Protein AF-A0AAD7I7F3-F1 (afdb_monomer_lite)

Structure (mmCIF, N/CA/C/O backbone):
data_AF-A0AAD7I7F3-F1
#
_entry.id   AF-A0AAD7I7F3-F1
#
loop_
_atom_site.group_PDB
_atom_site.id
_atom_site.type_symbol
_atom_site.label_atom_id
_atom_site.label_alt_id
_atom_site.label_comp_id
_atom_site.label_asym_id
_atom_site.label_entity_id
_atom_site.label_seq_id
_atom_site.pdbx_PDB_ins_code
_atom_site.Cartn_x
_atom_site.Cartn_y
_atom_site.Cartn_z
_atom_site.occupancy
_atom_site.B_iso_or_equiv
_atom_site.auth_seq_id
_atom_site.auth_comp_id
_atom_site.auth_asym_id
_atom_site.auth_atom_id
_atom_site.pdbx_PDB_model_num
ATOM 1 N N . MET A 1 1 ? 29.284 14.744 -95.328 1.00 43.00 1 MET A N 1
ATOM 2 C CA . MET A 1 1 ? 28.866 13.335 -95.462 1.00 43.00 1 MET A CA 1
ATOM 3 C C . MET A 1 1 ? 27.822 13.055 -94.399 1.00 43.00 1 MET A C 1
ATOM 5 O O . MET A 1 1 ? 28.099 13.172 -93.217 1.00 43.00 1 MET A O 1
ATOM 9 N N . THR A 1 2 ? 26.599 12.839 -94.861 1.00 44.38 2 THR A N 1
ATOM 10 C CA . THR A 1 2 ? 25.385 12.487 -94.118 1.00 44.38 2 THR A CA 1
ATOM 11 C C . THR A 1 2 ? 25.498 11.111 -93.464 1.00 44.38 2 THR A C 1
ATOM 13 O O . THR A 1 2 ? 25.930 10.184 -94.140 1.00 44.38 2 THR A O 1
ATOM 16 N N . SER A 1 3 ? 25.006 10.941 -92.234 1.00 46.50 3 SER A N 1
ATOM 17 C CA . SER A 1 3 ? 24.163 9.780 -91.911 1.00 46.50 3 SER A CA 1
ATOM 18 C C . SER A 1 3 ? 23.416 9.970 -90.592 1.00 46.50 3 SER A C 1
ATOM 20 O O . SER A 1 3 ? 23.991 10.264 -89.549 1.00 46.50 3 SER A O 1
ATOM 22 N N . THR A 1 4 ? 22.112 9.782 -90.709 1.00 45.38 4 THR A N 1
ATOM 23 C CA . THR A 1 4 ? 21.033 9.899 -89.733 1.00 45.38 4 THR A CA 1
ATOM 24 C C . THR A 1 4 ? 20.953 8.657 -88.823 1.00 45.38 4 THR A C 1
ATOM 26 O O . THR A 1 4 ? 21.431 7.585 -89.189 1.00 45.38 4 THR A O 1
ATOM 29 N N . ALA A 1 5 ? 20.342 8.827 -87.643 1.00 46.47 5 ALA A N 1
ATOM 30 C CA . ALA A 1 5 ? 20.056 7.832 -86.591 1.00 46.47 5 ALA A CA 1
ATOM 31 C C . ALA A 1 5 ? 19.161 6.643 -87.057 1.00 46.47 5 ALA A C 1
ATOM 33 O O . ALA A 1 5 ? 18.641 6.712 -88.172 1.00 46.47 5 ALA A O 1
ATOM 34 N N . PRO A 1 6 ? 18.915 5.576 -86.242 1.00 52.81 6 PRO A N 1
ATOM 35 C CA . PRO A 1 6 ? 17.905 5.675 -85.167 1.00 52.81 6 PRO A CA 1
ATOM 36 C C . PRO A 1 6 ? 18.083 4.790 -83.898 1.00 52.81 6 PRO A C 1
ATOM 38 O O . PRO A 1 6 ? 18.540 3.653 -83.921 1.00 52.81 6 PRO A O 1
ATOM 41 N N . THR A 1 7 ? 17.617 5.358 -82.783 1.00 51.03 7 THR A N 1
ATOM 42 C CA . THR A 1 7 ? 16.760 4.827 -81.698 1.00 51.03 7 THR A CA 1
ATOM 43 C C . THR A 1 7 ? 16.620 3.310 -81.466 1.00 51.03 7 THR A C 1
ATOM 45 O O . THR A 1 7 ? 16.029 2.594 -82.272 1.00 51.03 7 THR A O 1
ATOM 48 N N . ARG A 1 8 ? 16.919 2.865 -80.230 1.00 45.97 8 ARG A N 1
ATOM 49 C CA . ARG A 1 8 ? 16.198 1.756 -79.570 1.00 45.97 8 ARG A CA 1
ATOM 50 C C . ARG A 1 8 ? 16.203 1.918 -78.034 1.00 45.97 8 ARG A C 1
ATOM 52 O O . ARG A 1 8 ? 17.280 2.044 -77.458 1.00 45.97 8 ARG A O 1
ATOM 59 N N . PRO A 1 9 ? 15.041 1.909 -77.350 1.00 46.50 9 PRO A N 1
ATOM 60 C CA . PRO A 1 9 ? 14.973 2.032 -75.895 1.00 46.50 9 PRO A CA 1
ATOM 61 C C . PRO A 1 9 ? 15.215 0.678 -75.209 1.00 46.50 9 PRO A C 1
ATOM 63 O O . PRO A 1 9 ? 14.537 -0.314 -75.492 1.00 46.50 9 PRO A O 1
ATOM 66 N N . ALA A 1 10 ? 16.170 0.629 -74.279 1.00 48.88 10 ALA A N 1
ATOM 67 C CA . ALA A 1 10 ? 16.420 -0.543 -73.446 1.00 48.88 10 ALA A CA 1
ATOM 68 C C . ALA A 1 10 ? 15.445 -0.574 -72.256 1.00 48.88 10 ALA A C 1
ATOM 70 O O . ALA A 1 10 ? 15.621 0.092 -71.243 1.00 48.88 10 ALA A O 1
ATOM 71 N N . ARG A 1 11 ? 14.377 -1.349 -72.457 1.00 47.22 11 ARG A N 1
ATOM 72 C CA . ARG A 1 11 ? 13.567 -2.115 -71.497 1.00 47.22 11 ARG A CA 1
ATOM 73 C C . ARG A 1 11 ? 13.857 -1.864 -70.004 1.00 47.22 11 ARG A C 1
ATOM 75 O O . ARG A 1 11 ? 14.756 -2.454 -69.410 1.00 47.22 11 ARG A O 1
ATOM 82 N N . ASN A 1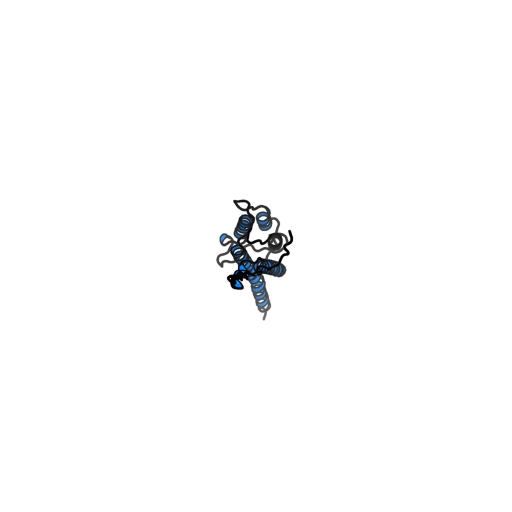 12 ? 12.978 -1.075 -69.396 1.00 43.31 12 ASN A N 1
ATOM 83 C CA . ASN A 1 12 ? 12.836 -0.913 -67.955 1.00 43.31 12 ASN A CA 1
ATOM 84 C C . ASN A 1 12 ? 12.382 -2.256 -67.342 1.00 43.31 12 ASN A C 1
ATOM 86 O O . ASN A 1 12 ? 11.223 -2.650 -67.483 1.00 43.31 12 ASN A O 1
ATOM 90 N N . ARG A 1 13 ? 13.298 -3.014 -66.729 1.00 44.31 13 ARG A N 1
ATOM 91 C CA . ARG A 1 13 ? 12.963 -4.240 -65.991 1.00 44.31 13 ARG A CA 1
ATOM 92 C C . ARG A 1 13 ? 12.738 -3.842 -64.536 1.00 44.31 13 ARG A C 1
ATOM 94 O O . ARG A 1 13 ? 13.685 -3.781 -63.762 1.00 44.31 13 ARG A O 1
ATOM 101 N N . GLN A 1 14 ? 11.484 -3.559 -64.181 1.00 43.88 14 GLN A N 1
ATOM 102 C CA . GLN A 1 14 ? 11.062 -3.518 -62.783 1.00 43.88 14 GLN A CA 1
ATOM 103 C C . GLN A 1 14 ? 11.357 -4.886 -62.160 1.00 43.88 14 GLN A C 1
ATOM 105 O O . GLN A 1 14 ? 10.648 -5.865 -62.393 1.00 43.88 14 GLN A O 1
ATOM 110 N N . VAL A 1 15 ? 12.440 -4.965 -61.392 1.00 42.72 15 VAL A N 1
ATOM 111 C CA . VAL A 1 15 ? 12.655 -6.056 -60.450 1.00 42.72 15 VAL A CA 1
ATOM 112 C C . VAL A 1 15 ? 11.755 -5.744 -59.265 1.00 42.72 15 VAL A C 1
ATOM 114 O O . VAL A 1 15 ? 12.096 -4.964 -58.384 1.00 42.72 15 VAL A O 1
ATOM 117 N N . SER A 1 16 ? 10.551 -6.309 -59.303 1.00 45.81 16 SER A N 1
ATOM 118 C CA . SER A 1 16 ? 9.638 -6.351 -58.170 1.00 45.81 16 SER A CA 1
ATOM 119 C C . SER A 1 16 ? 10.238 -7.284 -57.116 1.00 45.81 16 SER A C 1
ATOM 121 O O . SER A 1 16 ? 9.865 -8.453 -57.027 1.00 45.81 16 SER A O 1
ATOM 123 N N . SER A 1 17 ? 11.203 -6.795 -56.336 1.00 47.88 17 SER A N 1
ATOM 124 C CA . SER A 1 17 ? 11.611 -7.459 -55.104 1.00 47.88 17 SER A CA 1
ATOM 125 C C . SER A 1 17 ? 10.469 -7.299 -54.107 1.00 47.88 17 SER A C 1
ATOM 127 O O . SER A 1 17 ? 10.345 -6.276 -53.435 1.00 47.88 17 SER A O 1
ATOM 129 N N . ARG A 1 18 ? 9.596 -8.309 -54.061 1.00 41.44 18 ARG A N 1
ATOM 130 C CA . ARG A 1 18 ? 8.737 -8.573 -52.909 1.00 41.44 18 ARG A CA 1
ATOM 131 C C . ARG A 1 18 ? 9.665 -8.774 -51.713 1.00 41.44 18 ARG A C 1
ATOM 133 O O . ARG A 1 18 ? 10.192 -9.864 -51.522 1.00 41.44 18 ARG A O 1
ATOM 140 N N . VAL A 1 19 ? 9.910 -7.704 -50.963 1.00 45.62 19 VAL A N 1
ATOM 141 C CA . VAL A 1 19 ? 10.363 -7.817 -49.581 1.00 45.62 19 VAL A CA 1
ATOM 142 C C . VAL A 1 19 ? 9.195 -8.475 -48.865 1.00 45.62 19 VAL A C 1
ATOM 144 O O . VAL A 1 19 ? 8.118 -7.892 -48.754 1.00 45.62 19 VAL A O 1
ATOM 147 N N . ALA A 1 20 ? 9.370 -9.749 -48.525 1.00 43.59 20 ALA A N 1
ATOM 148 C CA . ALA A 1 20 ? 8.504 -10.412 -47.579 1.00 43.59 20 ALA A CA 1
ATOM 149 C C . ALA A 1 20 ? 8.570 -9.580 -46.297 1.00 43.59 20 ALA A C 1
ATOM 151 O O . ALA A 1 20 ? 9.627 -9.475 -45.675 1.00 43.59 20 ALA A O 1
ATOM 152 N N . ASN A 1 21 ? 7.461 -8.927 -45.959 1.00 43.25 21 ASN A N 1
ATOM 153 C CA . ASN A 1 21 ? 7.210 -8.542 -44.585 1.00 43.25 21 ASN A CA 1
ATOM 154 C C . ASN A 1 21 ? 7.104 -9.857 -43.818 1.00 43.25 21 ASN A C 1
ATOM 156 O O . ASN A 1 21 ? 6.034 -10.462 -43.752 1.00 43.25 21 ASN A O 1
ATOM 160 N N . ASP A 1 22 ? 8.231 -10.320 -43.287 1.00 41.06 22 ASP A N 1
ATOM 161 C CA . ASP A 1 22 ? 8.227 -11.206 -42.137 1.00 41.06 22 ASP A CA 1
ATOM 162 C C . ASP A 1 22 ? 7.733 -10.367 -40.955 1.00 41.06 22 ASP A C 1
ATOM 164 O O . ASP A 1 22 ? 8.494 -9.943 -40.084 1.00 41.06 22 ASP A O 1
ATOM 168 N N . ASP A 1 23 ? 6.420 -10.131 -40.934 1.00 45.72 23 ASP A N 1
ATOM 169 C CA . ASP A 1 23 ? 5.657 -9.769 -39.746 1.00 45.72 23 ASP A CA 1
ATOM 170 C C . ASP A 1 23 ? 5.644 -10.988 -38.815 1.00 45.72 23 ASP A C 1
ATOM 172 O O . ASP A 1 23 ? 4.600 -11.524 -38.443 1.00 45.72 23 ASP A O 1
ATOM 176 N N . ASN A 1 24 ? 6.828 -11.441 -38.398 1.00 47.00 24 ASN A N 1
ATOM 177 C CA . ASN A 1 24 ? 6.985 -12.352 -37.279 1.00 47.00 24 ASN A CA 1
ATOM 178 C C . ASN A 1 24 ? 6.827 -11.547 -35.983 1.00 47.00 24 ASN A C 1
ATOM 180 O O . ASN A 1 24 ? 7.698 -11.518 -35.113 1.00 47.00 24 ASN A O 1
ATOM 184 N N . SER A 1 25 ? 5.695 -10.847 -35.868 1.00 48.56 25 SER A N 1
ATOM 185 C CA . SER A 1 25 ? 5.183 -10.428 -34.577 1.00 48.56 25 SER A CA 1
ATOM 186 C C . SER A 1 25 ? 4.712 -11.707 -33.901 1.00 48.56 25 SER A C 1
ATOM 188 O O . SER A 1 25 ? 3.606 -12.198 -34.112 1.00 48.56 25 SER A O 1
ATOM 190 N N . VAL A 1 26 ? 5.620 -12.319 -33.142 1.00 51.75 26 VAL A N 1
ATOM 191 C CA . VAL A 1 26 ? 5.273 -13.379 -32.205 1.00 51.75 26 VAL A CA 1
ATOM 192 C C . VAL A 1 26 ? 4.274 -12.739 -31.252 1.00 51.75 26 VAL A C 1
ATOM 194 O O . VAL A 1 26 ? 4.651 -11.980 -30.360 1.00 51.75 26 VAL A O 1
ATOM 197 N N . GLY A 1 27 ? 2.987 -12.934 -31.536 1.00 49.34 27 GLY A N 1
ATOM 198 C CA . GLY A 1 27 ? 1.892 -12.378 -30.767 1.00 49.34 27 GLY A CA 1
ATOM 199 C C . GLY A 1 27 ? 1.980 -12.939 -29.361 1.00 49.34 27 GLY A C 1
ATOM 200 O O . GLY A 1 27 ? 1.471 -14.022 -29.085 1.00 49.34 27 GLY A O 1
ATOM 201 N N . LEU A 1 28 ? 2.671 -12.219 -28.478 1.00 56.03 28 LEU A N 1
ATOM 202 C CA . LEU A 1 28 ? 2.642 -12.483 -27.051 1.00 56.03 28 LEU A CA 1
ATOM 203 C C . LEU A 1 28 ? 1.165 -12.520 -26.654 1.00 56.03 28 LEU A C 1
ATOM 205 O O . LEU A 1 28 ? 0.414 -11.600 -26.987 1.00 56.03 28 LEU A O 1
ATOM 209 N N . SER A 1 29 ? 0.755 -13.606 -25.996 1.00 70.62 29 SER A N 1
ATOM 210 C CA . SER A 1 29 ? -0.600 -13.786 -25.464 1.00 70.62 29 SER A CA 1
ATOM 211 C C . SER A 1 29 ? -1.079 -12.506 -24.771 1.00 70.62 29 SER A C 1
ATOM 213 O O . SER A 1 29 ? -0.282 -11.817 -24.134 1.0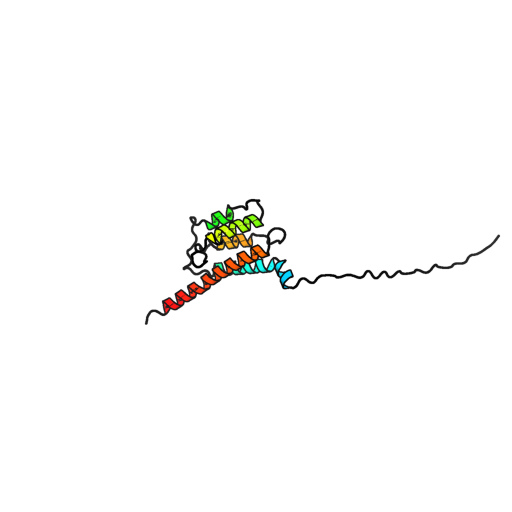0 70.62 29 SER A O 1
ATOM 215 N N . ALA A 1 30 ? -2.377 -12.202 -24.830 1.00 61.22 30 ALA A N 1
ATOM 216 C CA . ALA A 1 30 ? -2.961 -11.059 -24.122 1.00 61.22 30 ALA A CA 1
ATOM 217 C C . ALA A 1 30 ? -2.564 -11.022 -22.629 1.00 61.22 30 ALA A C 1
ATOM 219 O O . ALA A 1 30 ? -2.379 -9.950 -22.058 1.00 61.22 30 ALA A O 1
ATOM 220 N N . ALA A 1 31 ? -2.344 -12.190 -22.010 1.00 57.00 31 ALA A N 1
ATOM 221 C CA . ALA A 1 31 ? -1.817 -12.296 -20.651 1.00 57.00 31 ALA A CA 1
ATOM 222 C C . ALA A 1 31 ? -0.373 -11.768 -20.521 1.00 57.00 31 ALA A C 1
ATOM 224 O O . ALA A 1 31 ? -0.063 -11.053 -19.573 1.00 57.00 31 ALA A O 1
ATOM 225 N N . ALA A 1 32 ? 0.495 -12.063 -21.490 1.00 56.25 32 ALA A N 1
ATOM 226 C CA . ALA A 1 32 ? 1.874 -11.579 -21.526 1.00 56.25 32 ALA A CA 1
ATOM 227 C C . ALA A 1 32 ? 1.957 -10.080 -21.863 1.00 56.25 32 ALA A C 1
ATOM 229 O O . ALA A 1 32 ? 2.766 -9.367 -21.276 1.00 56.25 32 ALA A O 1
ATOM 230 N N . GLN A 1 33 ? 1.080 -9.575 -22.738 1.00 58.12 33 GLN A N 1
ATOM 231 C CA . GLN A 1 33 ? 0.980 -8.134 -23.009 1.00 58.12 33 GLN A CA 1
ATOM 232 C C . GLN A 1 33 ? 0.484 -7.353 -21.783 1.00 58.12 33 GLN A C 1
ATOM 234 O O . GLN A 1 33 ? 0.984 -6.266 -21.503 1.00 58.12 33 GLN A O 1
ATOM 239 N N . ASN A 1 34 ? -0.444 -7.926 -21.009 1.00 58.25 34 ASN A N 1
ATOM 240 C CA . ASN A 1 34 ? -0.917 -7.318 -19.765 1.00 58.25 34 ASN A CA 1
ATOM 241 C C . ASN A 1 34 ? 0.177 -7.241 -18.691 1.00 58.25 34 ASN A C 1
ATOM 243 O O . ASN A 1 34 ? 0.248 -6.222 -18.009 1.00 58.25 34 ASN A O 1
ATOM 247 N N . LEU A 1 35 ? 1.044 -8.258 -18.582 1.00 55.56 35 LEU A N 1
ATOM 248 C CA . LEU A 1 35 ? 2.184 -8.286 -17.647 1.00 55.56 35 LEU A CA 1
ATOM 249 C C . LEU A 1 35 ? 3.275 -7.254 -17.984 1.00 55.56 35 LEU A C 1
ATOM 251 O O . LEU A 1 35 ? 3.967 -6.774 -17.093 1.00 55.56 35 LEU A O 1
ATOM 255 N N . LEU A 1 36 ? 3.411 -6.893 -19.262 1.00 61.88 36 LEU A N 1
ATOM 256 C CA . LEU A 1 36 ? 4.330 -5.849 -19.731 1.00 61.88 36 LEU A CA 1
ATOM 257 C C . LEU A 1 36 ? 3.741 -4.434 -19.610 1.00 61.88 36 LEU A C 1
ATOM 259 O O . LEU A 1 36 ? 4.454 -3.447 -19.791 1.00 61.88 36 LEU A O 1
ATOM 263 N N . SER A 1 37 ? 2.444 -4.318 -19.317 1.00 76.94 37 SER A N 1
ATOM 264 C CA . SER A 1 37 ? 1.757 -3.036 -19.187 1.00 76.94 37 SER A CA 1
ATOM 265 C C . SER A 1 37 ? 1.635 -2.623 -17.719 1.00 76.94 37 SER A C 1
ATOM 267 O O . SER A 1 37 ? 1.379 -3.444 -16.846 1.00 76.94 37 SER A O 1
ATOM 269 N N . ALA A 1 38 ? 1.720 -1.324 -17.438 1.00 86.00 38 ALA A N 1
ATOM 270 C CA . ALA A 1 38 ? 1.486 -0.783 -16.096 1.00 86.00 38 ALA A CA 1
ATOM 271 C C . ALA A 1 38 ? 0.004 -0.815 -15.667 1.00 86.00 38 ALA A C 1
ATOM 273 O O . ALA A 1 38 ? -0.329 -0.485 -14.530 1.00 86.00 38 ALA A O 1
ATOM 274 N N . LYS A 1 39 ? -0.907 -1.193 -16.574 1.00 88.81 39 LYS A N 1
ATOM 275 C CA . LYS A 1 39 ? -2.356 -1.125 -16.360 1.00 88.81 39 LYS A CA 1
ATOM 276 C C . LYS A 1 39 ? -2.826 -1.940 -15.142 1.00 88.81 39 LYS A C 1
ATOM 278 O O . LYS A 1 39 ? -3.530 -1.354 -14.322 1.00 88.81 39 LYS A O 1
ATOM 283 N N . PRO A 1 40 ? -2.423 -3.213 -14.945 1.00 90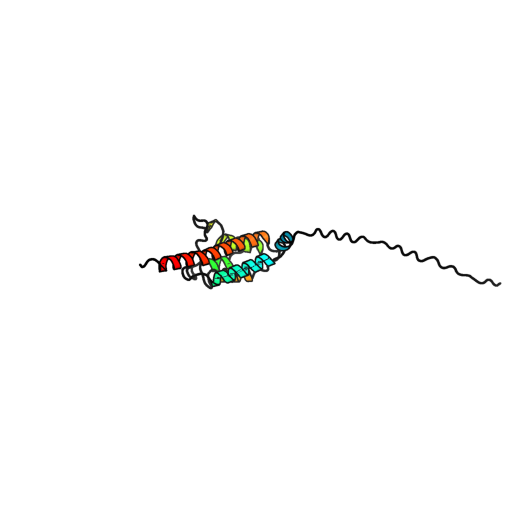.44 40 PRO A N 1
ATOM 284 C CA . PRO A 1 40 ? -2.859 -3.996 -13.788 1.00 90.44 40 PRO A CA 1
ATOM 285 C C . PRO A 1 40 ? -2.413 -3.379 -12.461 1.00 90.44 40 PRO A C 1
ATOM 287 O O . PRO A 1 40 ? -3.148 -3.419 -11.479 1.00 90.44 40 PRO A O 1
ATOM 290 N N . ILE A 1 41 ? -1.227 -2.767 -12.437 1.00 92.56 41 ILE A N 1
ATOM 291 C CA . ILE A 1 41 ? -0.715 -2.065 -11.259 1.00 92.56 41 ILE A CA 1
ATOM 292 C C . ILE A 1 41 ? -1.557 -0.826 -10.968 1.00 92.56 41 ILE A C 1
ATOM 294 O O . ILE A 1 41 ? -1.989 -0.640 -9.836 1.00 92.56 41 ILE A O 1
ATOM 298 N N . ILE A 1 42 ? -1.842 -0.008 -11.982 1.00 92.44 42 ILE A N 1
ATOM 299 C CA . ILE A 1 42 ? -2.682 1.187 -11.826 1.00 92.44 42 ILE A CA 1
ATOM 300 C C . ILE A 1 42 ? -4.075 0.803 -11.309 1.00 92.44 42 ILE A C 1
ATOM 302 O O . ILE A 1 42 ? -4.613 1.469 -10.424 1.00 92.44 42 ILE A O 1
ATOM 306 N N . ASP A 1 43 ? -4.652 -0.283 -11.823 1.00 93.56 43 ASP A N 1
ATOM 307 C CA . ASP A 1 43 ? -5.950 -0.783 -11.369 1.00 93.56 43 ASP A CA 1
ATOM 308 C C . ASP A 1 43 ? -5.890 -1.275 -9.909 1.00 93.56 43 ASP A C 1
ATOM 310 O O . ASP A 1 43 ? -6.811 -1.010 -9.132 1.00 93.56 43 ASP A O 1
ATOM 314 N N . LEU A 1 44 ? -4.785 -1.906 -9.491 1.00 94.56 44 LEU A N 1
ATOM 315 C CA . LEU A 1 44 ? -4.547 -2.275 -8.091 1.00 94.56 44 LEU A CA 1
ATOM 316 C C . LEU A 1 44 ? -4.391 -1.056 -7.178 1.00 94.56 44 LEU A C 1
ATOM 318 O O . LEU A 1 44 ? -5.003 -1.033 -6.115 1.00 94.56 44 LEU A O 1
ATOM 322 N N . VAL A 1 45 ? -3.636 -0.032 -7.583 1.00 94.31 45 VAL A N 1
ATOM 323 C CA . VAL A 1 45 ? -3.486 1.209 -6.801 1.00 94.31 45 VAL A CA 1
ATOM 324 C C . VAL A 1 45 ? -4.848 1.875 -6.601 1.00 94.31 45 VAL A C 1
ATOM 326 O O . VAL A 1 45 ? -5.200 2.219 -5.475 1.00 94.31 45 VAL A O 1
ATOM 329 N N . LYS A 1 46 ? -5.677 1.950 -7.650 1.00 94.88 46 LYS A N 1
ATOM 330 C CA . LYS A 1 46 ? -7.057 2.452 -7.546 1.00 94.88 46 LYS A CA 1
ATOM 331 C C . LYS A 1 46 ? -7.927 1.599 -6.622 1.00 94.88 46 LYS A C 1
ATOM 333 O O . LYS A 1 46 ? -8.724 2.145 -5.859 1.00 94.88 46 LYS A O 1
ATOM 338 N N . LYS A 1 47 ? -7.797 0.268 -6.679 1.00 94.56 47 LYS A N 1
ATOM 339 C CA . LYS A 1 47 ? -8.508 -0.647 -5.771 1.00 94.56 47 LYS A CA 1
ATOM 340 C C . LYS A 1 47 ? -8.098 -0.393 -4.319 1.00 94.56 47 LYS A C 1
ATOM 342 O O . LYS A 1 47 ? -8.977 -0.266 -3.474 1.00 94.56 47 LYS A O 1
ATOM 347 N N . ILE A 1 48 ? -6.800 -0.276 -4.045 1.00 94.19 48 ILE A N 1
ATOM 348 C CA . ILE A 1 48 ? -6.255 0.023 -2.714 1.00 94.19 48 ILE A CA 1
ATOM 349 C C . ILE A 1 48 ? -6.776 1.373 -2.222 1.00 94.19 48 ILE A C 1
ATOM 351 O O . ILE A 1 48 ? -7.344 1.426 -1.139 1.00 94.19 48 ILE A O 1
ATOM 355 N N . ALA A 1 49 ? -6.682 2.431 -3.034 1.00 94.19 49 ALA A N 1
ATOM 356 C CA . ALA A 1 49 ? -7.203 3.756 -2.695 1.00 94.19 49 ALA A CA 1
ATOM 357 C C . ALA A 1 49 ? -8.687 3.702 -2.309 1.00 94.19 49 ALA A C 1
ATOM 359 O O . ALA A 1 49 ? -9.097 4.232 -1.278 1.00 94.19 49 ALA A O 1
ATOM 360 N N . LYS A 1 50 ? -9.493 2.981 -3.096 1.00 93.69 50 LYS A N 1
ATOM 361 C CA . LYS A 1 50 ? -10.910 2.774 -2.800 1.00 93.69 50 LYS A CA 1
ATOM 362 C C . LYS A 1 50 ? -11.117 2.020 -1.484 1.00 93.69 50 LYS A C 1
ATOM 364 O O . LYS A 1 50 ? -11.939 2.445 -0.683 1.00 93.69 50 LYS A O 1
ATOM 369 N N . LEU A 1 51 ? -10.414 0.910 -1.264 1.00 92.19 51 LEU A N 1
ATOM 370 C CA . LEU A 1 51 ? -10.550 0.103 -0.046 1.00 92.19 51 LEU A CA 1
ATOM 371 C C . LEU A 1 51 ? -10.146 0.884 1.202 1.00 92.19 51 LEU A C 1
ATOM 373 O O . LEU A 1 51 ? -10.848 0.820 2.204 1.00 92.19 51 LEU A O 1
ATOM 377 N N . THR A 1 52 ? -9.081 1.677 1.113 1.00 90.75 52 THR A N 1
ATOM 378 C CA . THR A 1 52 ? -8.631 2.568 2.182 1.00 90.75 52 THR A CA 1
ATOM 379 C C . THR A 1 52 ? -9.740 3.523 2.640 1.00 90.75 52 THR A C 1
ATOM 381 O O . THR A 1 52 ? -9.958 3.667 3.841 1.00 90.75 52 THR A O 1
ATOM 384 N N . LEU A 1 53 ? -10.516 4.095 1.710 1.00 89.00 53 LEU A N 1
ATOM 385 C CA . LEU A 1 53 ? -11.665 4.957 2.036 1.00 89.00 53 LEU A CA 1
ATOM 386 C C . LEU A 1 53 ? -12.820 4.211 2.723 1.00 89.00 53 LEU A C 1
ATOM 388 O O . LEU A 1 53 ? -13.627 4.829 3.414 1.00 89.00 53 LEU A O 1
ATOM 392 N N . PHE A 1 54 ? -12.925 2.898 2.515 1.00 88.94 54 PHE A N 1
ATOM 393 C CA . PHE A 1 54 ? -13.959 2.052 3.113 1.00 88.94 54 PHE A CA 1
ATOM 394 C C . PHE A 1 54 ? -13.484 1.307 4.360 1.00 88.94 54 PHE A C 1
ATOM 396 O O . PHE A 1 54 ? -14.243 0.487 4.891 1.00 88.94 54 PHE A O 1
ATOM 403 N N . LEU A 1 55 ? -12.267 1.584 4.842 1.00 88.38 55 LEU A N 1
ATOM 404 C CA . LEU A 1 55 ? -11.791 0.986 6.076 1.00 88.38 55 LEU A CA 1
ATOM 405 C C . LEU A 1 55 ? -12.720 1.379 7.235 1.00 88.38 55 LEU A C 1
ATOM 407 O O . LEU A 1 55 ? -13.019 2.559 7.431 1.00 88.38 55 LEU A O 1
ATOM 411 N N . PRO A 1 56 ? -13.195 0.397 8.010 1.00 86.50 56 PRO A N 1
ATOM 412 C CA . PRO A 1 56 ? -14.124 0.643 9.099 1.00 86.50 56 PRO A CA 1
ATOM 413 C C . PRO A 1 56 ? -13.429 1.345 10.270 1.00 86.50 56 PRO A C 1
ATOM 415 O O . PRO A 1 56 ? -12.221 1.225 10.467 1.00 86.50 56 PRO A O 1
ATOM 418 N N . GLU A 1 57 ? -14.209 2.025 11.109 1.00 86.06 57 GLU A N 1
ATOM 419 C CA . GLU A 1 57 ? -13.687 2.786 12.255 1.00 86.06 57 GLU A CA 1
ATOM 420 C C . GLU A 1 57 ? -13.004 1.928 13.327 1.00 86.06 57 GLU A C 1
ATOM 422 O O . GLU A 1 57 ? -12.235 2.454 14.130 1.00 86.06 57 GLU A O 1
ATOM 427 N N . THR A 1 58 ? -13.246 0.61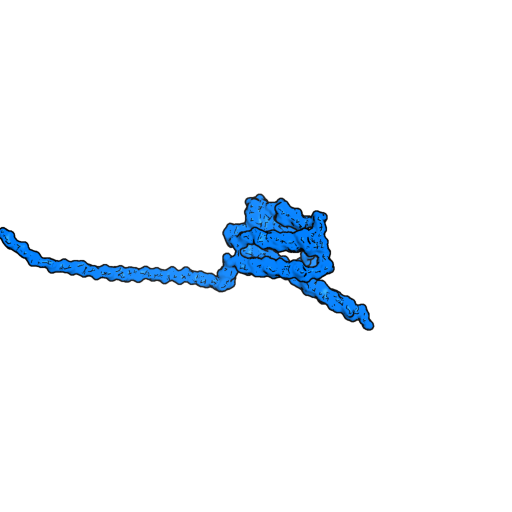4 13.328 1.00 84.19 58 THR A N 1
ATOM 428 C CA . THR A 1 58 ? -12.545 -0.338 14.201 1.00 84.19 58 THR A CA 1
ATOM 429 C C . THR A 1 58 ? -11.075 -0.503 13.818 1.00 84.19 58 THR A C 1
ATOM 431 O O . THR A 1 58 ? -10.287 -0.960 14.642 1.00 84.19 58 THR A O 1
ATOM 434 N N . VAL A 1 59 ? -10.693 -0.154 12.582 1.00 86.06 59 VAL A N 1
ATOM 435 C CA . VAL A 1 59 ? -9.284 0.014 12.226 1.00 86.06 59 VAL A CA 1
ATOM 436 C C . VAL A 1 59 ? -8.809 1.317 12.878 1.00 86.06 59 VAL A C 1
ATOM 438 O O . VAL A 1 59 ? -9.381 2.379 12.605 1.00 86.06 59 VAL A O 1
ATOM 441 N N . PRO A 1 60 ? -7.788 1.278 13.749 1.00 88.31 60 PRO A N 1
ATOM 442 C CA . PRO A 1 60 ? -7.367 2.465 14.481 1.00 88.31 60 PRO A CA 1
ATOM 443 C C . PRO A 1 60 ? -6.847 3.559 13.545 1.00 88.31 60 PRO A C 1
ATOM 445 O O . PRO A 1 60 ? -6.207 3.266 12.532 1.00 88.31 60 PRO A O 1
ATOM 448 N N . LEU A 1 61 ? -7.111 4.819 13.896 1.00 90.00 61 LEU A N 1
ATOM 449 C CA . LEU A 1 61 ? -6.528 5.973 13.210 1.00 90.00 61 LEU A CA 1
ATOM 450 C C . LEU A 1 61 ? -5.017 6.001 13.466 1.00 90.00 61 LEU A C 1
ATOM 452 O O . LEU A 1 61 ? -4.588 5.735 14.588 1.00 90.00 61 LEU A O 1
ATOM 456 N N . ALA A 1 62 ? -4.236 6.292 12.429 1.00 90.81 62 ALA A N 1
ATOM 457 C CA . ALA A 1 62 ? -2.803 6.486 12.572 1.00 90.81 62 ALA A CA 1
ATOM 458 C C . ALA A 1 62 ? -2.496 7.760 13.369 1.00 90.81 62 ALA A C 1
ATOM 460 O O . ALA A 1 62 ? -3.198 8.765 13.229 1.00 90.81 62 ALA A O 1
ATOM 461 N N . THR A 1 63 ? -1.434 7.726 14.164 1.00 87.62 63 THR A N 1
ATOM 462 C CA . THR A 1 63 ? -0.928 8.861 14.941 1.00 87.62 63 THR A CA 1
ATOM 463 C C . THR A 1 63 ? 0.487 9.240 14.500 1.00 87.62 63 THR A C 1
ATOM 465 O O . THR A 1 63 ? 1.105 8.555 13.686 1.00 87.62 63 THR A O 1
ATOM 468 N N . GLU A 1 64 ? 1.015 10.357 15.003 1.00 84.25 64 GLU A N 1
ATOM 469 C CA . GLU A 1 64 ? 2.377 10.810 14.673 1.00 84.25 64 GLU A CA 1
ATOM 470 C C . GLU A 1 64 ? 3.463 9.872 15.228 1.00 84.25 64 GLU A C 1
ATOM 472 O O . GLU A 1 64 ? 4.590 9.847 14.729 1.00 84.25 64 GLU A O 1
ATOM 477 N N . GLU A 1 65 ? 3.122 9.072 16.240 1.00 83.06 65 GLU A N 1
ATOM 478 C CA . GLU A 1 65 ? 3.983 8.031 16.795 1.00 83.06 65 GLU A CA 1
ATOM 479 C C . GLU A 1 65 ? 4.041 6.770 15.920 1.00 83.06 65 GLU A C 1
ATOM 481 O O . GLU A 1 65 ? 4.934 5.944 16.120 1.00 83.06 65 GLU A O 1
ATOM 486 N N . ASP A 1 66 ? 3.118 6.596 14.965 1.00 82.00 66 ASP A N 1
ATOM 487 C CA . ASP A 1 66 ? 3.165 5.460 14.050 1.00 82.00 66 ASP A CA 1
ATOM 488 C C . ASP A 1 66 ? 4.317 5.623 13.044 1.00 82.00 66 ASP A C 1
ATOM 490 O O . ASP A 1 66 ? 4.565 6.675 12.457 1.00 82.00 66 ASP A O 1
ATOM 494 N N . ASP A 1 67 ? 5.010 4.519 12.778 1.00 77.62 67 ASP A N 1
ATOM 495 C CA . ASP A 1 67 ? 6.187 4.509 11.910 1.00 77.62 67 ASP A CA 1
ATOM 496 C C . ASP A 1 67 ? 5.857 4.624 10.409 1.00 77.62 67 ASP A C 1
ATOM 498 O O . ASP A 1 67 ? 6.774 4.723 9.590 1.00 77.62 67 ASP A O 1
ATOM 502 N N . ILE A 1 68 ? 4.580 4.558 10.011 1.00 82.56 68 ILE A N 1
ATOM 503 C CA . ILE A 1 68 ? 4.181 4.471 8.595 1.00 82.56 68 ILE A CA 1
ATOM 504 C C . ILE A 1 68 ? 4.688 5.678 7.788 1.00 82.56 68 ILE A C 1
ATOM 506 O O . ILE A 1 68 ? 5.404 5.450 6.808 1.00 82.56 68 ILE A O 1
ATOM 510 N N . PRO A 1 69 ? 4.421 6.942 8.177 1.00 76.25 69 PRO A N 1
ATOM 511 C CA . PRO A 1 69 ? 4.896 8.100 7.421 1.00 76.25 69 PRO A CA 1
ATOM 512 C C . PRO A 1 69 ? 6.422 8.145 7.354 1.00 76.25 69 PRO A C 1
ATOM 514 O O . PRO A 1 69 ? 6.994 8.335 6.281 1.00 76.25 69 PRO A O 1
ATOM 517 N N . ARG A 1 70 ? 7.084 7.879 8.485 1.00 79.94 70 ARG A N 1
ATOM 518 C CA . ARG A 1 70 ? 8.547 7.863 8.591 1.00 79.94 70 ARG A CA 1
ATOM 519 C C . ARG A 1 70 ? 9.157 6.858 7.619 1.00 79.94 70 ARG A C 1
ATOM 521 O O . ARG A 1 70 ? 10.029 7.186 6.821 1.00 79.94 70 ARG A O 1
ATOM 528 N N . ARG A 1 71 ? 8.645 5.628 7.624 1.00 80.81 71 ARG A N 1
ATOM 529 C CA . ARG A 1 71 ? 9.129 4.542 6.764 1.00 80.81 71 ARG A CA 1
ATOM 530 C C . ARG A 1 71 ? 8.818 4.785 5.289 1.00 80.81 71 ARG A C 1
ATOM 532 O O . ARG A 1 71 ? 9.612 4.382 4.445 1.00 80.81 71 ARG A O 1
ATOM 539 N N . ILE A 1 72 ? 7.704 5.439 4.964 1.00 81.62 72 ILE A N 1
ATOM 540 C CA . ILE A 1 72 ? 7.364 5.777 3.577 1.00 81.62 72 ILE A CA 1
ATOM 541 C C . ILE A 1 72 ? 8.253 6.880 3.022 1.00 81.62 72 ILE A C 1
ATOM 543 O O . ILE A 1 72 ? 8.635 6.779 1.863 1.00 81.62 72 ILE A O 1
ATOM 547 N N . PHE A 1 73 ? 8.581 7.917 3.789 1.00 77.25 73 PHE A N 1
ATOM 548 C CA . PHE A 1 73 ? 9.284 9.077 3.234 1.00 77.25 73 PHE A CA 1
ATOM 549 C C . PHE A 1 73 ? 10.800 9.044 3.436 1.00 77.25 73 PHE A C 1
ATOM 551 O O . PHE A 1 73 ? 11.521 9.529 2.569 1.00 77.25 73 PHE A O 1
ATOM 558 N N . GLU A 1 74 ? 11.300 8.421 4.504 1.00 79.88 74 GLU A N 1
ATOM 559 C CA . GLU A 1 74 ? 12.726 8.492 4.866 1.00 79.88 74 GLU A CA 1
ATOM 560 C C . GLU A 1 74 ? 13.543 7.278 4.408 1.00 79.88 74 GLU A C 1
ATOM 562 O O . GLU A 1 74 ? 14.772 7.323 4.383 1.00 79.88 74 GLU A O 1
ATOM 567 N N . LEU A 1 75 ? 12.893 6.168 4.040 1.00 80.56 75 LEU A N 1
ATOM 568 C CA . LEU A 1 75 ? 13.612 4.968 3.617 1.00 80.56 75 LEU A CA 1
ATOM 569 C C . LEU A 1 75 ? 13.875 4.973 2.117 1.00 80.56 75 LEU A C 1
ATOM 571 O O . LEU A 1 75 ? 12.949 4.926 1.304 1.00 80.56 75 LEU A O 1
ATOM 575 N N . GLU A 1 76 ? 15.153 4.926 1.765 1.00 81.50 76 GLU A N 1
ATOM 576 C CA . GLU A 1 76 ? 15.630 4.697 0.404 1.00 81.50 76 GLU A CA 1
ATOM 577 C C . GLU A 1 76 ? 16.147 3.264 0.226 1.00 81.50 76 GLU A C 1
ATOM 579 O O . GLU A 1 76 ? 16.603 2.599 1.167 1.00 81.50 76 GLU A O 1
ATOM 584 N N . GLY A 1 77 ? 16.055 2.760 -1.003 1.00 76.25 77 GLY A N 1
ATOM 585 C CA . GLY A 1 77 ? 16.640 1.484 -1.401 1.00 76.25 77 GLY A CA 1
ATOM 586 C C . GLY A 1 77 ? 18.161 1.473 -1.227 1.00 76.25 77 GLY A C 1
ATOM 587 O O . GLY A 1 77 ? 18.808 2.514 -1.255 1.00 76.25 77 GLY A O 1
ATOM 588 N N . LYS A 1 78 ? 18.757 0.286 -1.061 1.00 77.31 78 LYS A N 1
ATOM 589 C CA . LYS A 1 78 ? 20.211 0.146 -0.819 1.00 77.31 78 LYS A CA 1
ATOM 590 C C . LYS A 1 78 ? 21.085 0.698 -1.953 1.00 77.31 78 LYS A C 1
ATOM 592 O O . LYS A 1 78 ? 22.239 1.028 -1.719 1.00 77.31 78 LYS A O 1
ATOM 597 N N . ASP A 1 79 ? 20.540 0.747 -3.160 1.00 83.69 79 ASP A N 1
ATOM 598 C CA . ASP A 1 79 ? 21.197 1.170 -4.397 1.00 83.69 79 ASP A CA 1
ATOM 599 C C . ASP A 1 79 ? 20.589 2.470 -4.966 1.00 83.69 79 ASP A C 1
ATOM 601 O O . ASP A 1 79 ? 20.894 2.844 -6.095 1.00 83.69 79 ASP A O 1
ATOM 605 N N . GLY A 1 80 ? 19.703 3.140 -4.214 1.00 81.31 80 GLY A N 1
ATOM 606 C CA . GLY A 1 80 ? 19.033 4.378 -4.630 1.00 81.31 80 GLY A CA 1
ATOM 607 C C . GLY A 1 80 ? 18.033 4.225 -5.784 1.00 81.31 80 GLY A C 1
ATOM 608 O O . GLY A 1 80 ? 17.480 5.217 -6.254 1.00 81.31 80 GLY A O 1
ATOM 609 N N . THR A 1 81 ? 17.766 3.004 -6.261 1.00 87.31 81 THR A N 1
ATOM 610 C CA . THR A 1 81 ? 16.826 2.795 -7.371 1.00 87.31 81 THR A CA 1
ATOM 611 C C . THR A 1 81 ? 15.371 2.882 -6.907 1.00 87.31 81 THR A C 1
ATOM 613 O O . THR A 1 81 ? 15.037 2.581 -5.753 1.00 87.31 81 THR A O 1
ATOM 616 N N . VAL A 1 82 ? 14.468 3.240 -7.827 1.00 87.25 82 VAL A N 1
ATOM 617 C CA . VAL A 1 82 ? 13.020 3.273 -7.551 1.00 87.25 82 VAL A CA 1
ATOM 618 C C . VAL A 1 82 ? 12.517 1.879 -7.161 1.00 87.25 82 VAL A C 1
ATOM 620 O O . VAL A 1 82 ? 11.792 1.755 -6.177 1.00 87.25 82 VAL A O 1
ATOM 623 N N . ALA A 1 83 ? 12.959 0.823 -7.856 1.00 87.69 83 ALA A N 1
ATOM 624 C CA . ALA A 1 83 ? 12.615 -0.563 -7.530 1.00 87.69 83 ALA A CA 1
ATOM 625 C C . ALA A 1 83 ? 13.040 -0.967 -6.113 1.00 87.69 83 ALA A C 1
ATOM 627 O O . ALA A 1 83 ? 12.249 -1.538 -5.364 1.00 87.69 83 ALA A O 1
ATOM 628 N N . SER A 1 84 ? 14.284 -0.675 -5.734 1.00 88.44 84 SER A N 1
ATOM 629 C CA . SER A 1 84 ? 14.823 -1.022 -4.416 1.00 88.44 84 SER A CA 1
ATOM 630 C C . SER A 1 84 ? 14.148 -0.233 -3.302 1.00 88.44 84 SER A C 1
ATOM 632 O O . SER A 1 84 ? 13.827 -0.789 -2.253 1.00 88.44 84 SER A O 1
ATOM 634 N N . THR A 1 85 ? 13.855 1.043 -3.555 1.00 90.56 85 THR A N 1
ATOM 635 C CA . THR A 1 85 ? 13.115 1.906 -2.629 1.00 90.56 85 THR A CA 1
ATOM 636 C C . THR A 1 85 ? 11.692 1.401 -2.426 1.00 90.56 85 THR A C 1
ATOM 638 O O . THR A 1 85 ? 11.277 1.192 -1.287 1.00 90.56 85 THR A O 1
ATOM 641 N N . PHE A 1 86 ? 10.976 1.115 -3.516 1.00 91.31 86 PHE A N 1
ATOM 642 C CA . PHE A 1 86 ? 9.646 0.513 -3.472 1.00 91.31 86 PHE A CA 1
ATOM 643 C C . PHE A 1 86 ? 9.659 -0.808 -2.701 1.00 91.31 86 PHE A C 1
ATOM 645 O O . PHE A 1 86 ? 8.887 -0.986 -1.760 1.00 91.31 86 PHE A O 1
ATOM 652 N N . ASN A 1 87 ? 10.584 -1.709 -3.035 1.00 90.44 87 ASN A N 1
ATOM 653 C CA . ASN A 1 87 ? 10.681 -3.001 -2.371 1.00 90.44 87 ASN A CA 1
ATOM 654 C C . ASN A 1 87 ? 10.946 -2.873 -0.885 1.00 90.44 87 ASN A C 1
ATOM 656 O O . ASN A 1 87 ? 10.249 -3.505 -0.098 1.00 90.44 87 ASN A O 1
ATOM 660 N N . ARG A 1 88 ? 11.902 -2.028 -0.504 1.00 89.38 88 ARG A N 1
ATOM 661 C CA . ARG A 1 88 ? 12.251 -1.812 0.894 1.00 89.38 88 ARG A CA 1
ATOM 662 C C . ARG A 1 88 ? 11.079 -1.237 1.683 1.00 89.38 88 ARG A C 1
ATOM 664 O O . ARG A 1 88 ? 10.773 -1.761 2.749 1.00 89.38 88 ARG A O 1
ATOM 671 N N . ARG A 1 89 ? 10.419 -0.196 1.164 1.00 90.44 89 ARG A N 1
ATOM 672 C CA . ARG A 1 89 ? 9.257 0.430 1.818 1.00 90.44 89 ARG A CA 1
ATOM 673 C C . ARG A 1 89 ? 8.129 -0.578 1.999 1.00 90.44 89 ARG A C 1
ATOM 675 O O . ARG A 1 89 ? 7.625 -0.738 3.106 1.00 90.44 89 ARG A O 1
ATOM 682 N N . VAL A 1 90 ? 7.780 -1.304 0.937 1.00 88.88 90 VAL A N 1
ATOM 683 C CA . VAL A 1 90 ? 6.684 -2.276 0.982 1.00 88.88 90 VAL A CA 1
ATOM 684 C C . VAL A 1 90 ? 7.015 -3.474 1.866 1.00 88.88 90 VAL A C 1
ATOM 686 O O . VAL A 1 90 ? 6.159 -3.896 2.631 1.00 88.88 90 VAL A O 1
ATOM 689 N N . ASP A 1 91 ? 8.238 -4.003 1.835 1.00 87.94 91 ASP A N 1
ATOM 690 C CA . ASP A 1 91 ? 8.597 -5.152 2.674 1.00 87.94 91 ASP A CA 1
ATOM 691 C C . ASP A 1 91 ? 8.607 -4.785 4.156 1.00 87.94 91 ASP A C 1
ATOM 693 O O . ASP A 1 91 ? 8.153 -5.567 4.980 1.00 87.94 91 ASP A O 1
ATOM 697 N N . ILE A 1 92 ? 9.065 -3.588 4.514 1.00 86.12 92 ILE A N 1
ATOM 698 C CA . ILE A 1 92 ? 9.097 -3.135 5.909 1.00 86.12 92 ILE A CA 1
ATOM 699 C C . ILE A 1 92 ? 7.690 -2.862 6.464 1.00 86.12 92 ILE A C 1
ATOM 701 O O . ILE A 1 92 ? 7.474 -2.995 7.668 1.00 86.12 92 ILE A O 1
ATOM 705 N N . LEU A 1 93 ? 6.754 -2.434 5.617 1.00 85.12 93 LEU A N 1
ATOM 706 C CA . LEU A 1 93 ? 5.390 -2.090 6.032 1.00 85.12 93 LEU A CA 1
ATOM 707 C C . LEU A 1 93 ? 4.413 -3.259 5.908 1.00 85.12 93 LEU A C 1
ATOM 709 O O . LEU A 1 93 ? 3.452 -3.331 6.668 1.00 85.12 93 LEU A O 1
ATOM 713 N N . PHE A 1 94 ? 4.650 -4.156 4.952 1.00 84.38 94 PHE A N 1
ATOM 714 C CA . PHE A 1 94 ? 3.693 -5.179 4.523 1.00 84.38 94 PHE A CA 1
ATOM 715 C C . PHE A 1 94 ? 4.326 -6.550 4.240 1.00 84.38 94 PHE A C 1
ATOM 717 O O . PHE A 1 94 ? 3.661 -7.452 3.714 1.00 84.38 94 PHE A O 1
ATOM 724 N N . GLY A 1 95 ? 5.614 -6.714 4.544 1.00 83.00 95 GLY A N 1
ATOM 725 C CA . GLY A 1 95 ? 6.331 -7.971 4.374 1.00 83.00 95 GLY A CA 1
ATOM 726 C C . GLY A 1 95 ? 5.935 -9.026 5.402 1.00 83.00 95 GLY A C 1
ATOM 727 O O . GLY A 1 95 ? 5.166 -8.791 6.327 1.00 83.00 95 GLY A O 1
ATOM 728 N N . GLU A 1 96 ? 6.492 -10.222 5.248 1.00 79.94 96 GLU A N 1
ATOM 729 C CA . GLU A 1 96 ? 6.094 -11.375 6.063 1.00 79.94 96 GLU A CA 1
ATOM 730 C C . GLU A 1 96 ? 6.380 -11.184 7.558 1.00 79.94 96 GLU A C 1
ATOM 732 O O . GLU A 1 96 ? 5.612 -11.601 8.413 1.00 79.94 96 GLU A O 1
ATOM 737 N N . HIS A 1 97 ? 7.462 -10.477 7.883 1.00 79.44 97 HIS A N 1
ATOM 738 C CA . HIS A 1 97 ? 7.911 -10.265 9.258 1.00 79.44 97 HIS A CA 1
ATOM 739 C C . HIS A 1 97 ? 7.012 -9.334 10.086 1.00 79.44 97 HIS A C 1
ATOM 741 O O . HIS A 1 97 ? 7.158 -9.291 11.305 1.00 79.44 97 HIS A O 1
ATOM 747 N N . VAL A 1 98 ? 6.119 -8.569 9.448 1.00 82.44 98 VAL A N 1
ATOM 748 C CA . VAL A 1 98 ? 5.141 -7.714 10.146 1.00 82.44 98 VAL A CA 1
ATOM 749 C C . VAL A 1 98 ? 3.764 -8.365 10.257 1.00 82.44 98 VAL A C 1
ATOM 751 O O . VAL A 1 98 ? 2.830 -7.745 10.776 1.00 82.44 98 VAL A O 1
ATOM 754 N N . ARG A 1 99 ? 3.626 -9.600 9.763 1.00 84.50 99 ARG A N 1
ATOM 755 C CA . ARG A 1 99 ? 2.386 -10.359 9.860 1.00 84.50 99 ARG A CA 1
ATOM 756 C C . ARG A 1 99 ? 2.259 -11.034 11.222 1.00 84.50 99 ARG A C 1
ATOM 758 O O . ARG A 1 99 ? 3.252 -11.295 11.900 1.00 84.50 99 ARG A O 1
ATOM 765 N N . ASP A 1 100 ? 1.025 -11.264 11.642 1.00 84.06 100 ASP A N 1
ATOM 766 C CA . ASP A 1 100 ? 0.725 -12.062 12.828 1.00 84.06 100 ASP A CA 1
ATOM 767 C C . ASP A 1 100 ? 0.786 -13.574 12.539 1.00 84.06 100 ASP A C 1
ATOM 769 O O . ASP A 1 100 ? 1.165 -14.011 11.451 1.00 84.06 100 ASP A O 1
ATOM 773 N N . SER A 1 101 ? 0.434 -14.387 13.538 1.00 84.81 101 SER A N 1
ATOM 774 C CA . SER A 1 101 ? 0.410 -15.850 13.430 1.00 84.81 101 SER A CA 1
ATOM 775 C C . SER A 1 101 ? -0.557 -16.379 12.369 1.00 84.81 101 SER A C 1
ATOM 777 O O . SER A 1 101 ? -0.367 -17.497 11.897 1.00 84.81 101 SER A O 1
ATOM 779 N N . ASP A 1 102 ? -1.558 -15.587 11.983 1.00 82.38 102 ASP A N 1
ATOM 780 C CA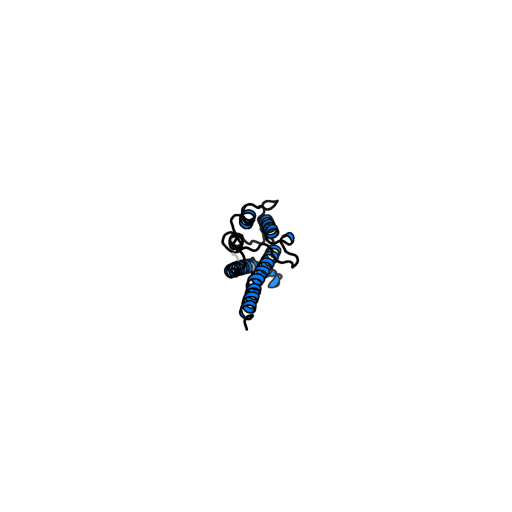 . ASP A 1 102 ? -2.543 -15.930 10.957 1.00 82.38 102 ASP A CA 1
ATOM 781 C C . ASP A 1 102 ? -2.125 -15.416 9.567 1.00 82.38 102 ASP A C 1
ATOM 783 O O . ASP A 1 102 ? -2.877 -15.526 8.593 1.00 82.38 102 ASP A O 1
ATOM 787 N N . GLY A 1 103 ? -0.920 -14.844 9.456 1.00 79.94 103 GLY A N 1
ATOM 788 C CA . GLY A 1 103 ? -0.401 -14.268 8.223 1.00 79.94 103 GLY A CA 1
ATOM 789 C C . GLY A 1 103 ? -1.074 -12.946 7.844 1.00 79.94 103 GLY A C 1
ATOM 790 O O . GLY A 1 103 ? -1.036 -12.567 6.671 1.00 79.94 103 GLY A O 1
ATOM 791 N N . ARG A 1 104 ? -1.698 -12.234 8.792 1.00 83.31 104 ARG A N 1
ATOM 792 C CA . ARG A 1 104 ? -2.420 -10.966 8.575 1.00 83.31 104 ARG A CA 1
ATOM 793 C C . ARG A 1 104 ? -1.581 -9.753 8.938 1.00 83.31 104 ARG A C 1
ATOM 795 O O . ARG A 1 104 ? -0.663 -9.839 9.748 1.00 83.31 104 ARG A O 1
ATOM 802 N N . LEU A 1 105 ? -1.863 -8.607 8.319 1.00 83.12 105 LEU A N 1
ATOM 803 C CA . LEU A 1 105 ? -1.123 -7.375 8.590 1.00 83.12 105 LEU A CA 1
ATOM 804 C C . LEU A 1 105 ? -1.524 -6.811 9.956 1.00 83.12 105 LEU A C 1
ATOM 806 O O . LEU A 1 105 ? -2.612 -6.268 10.134 1.00 83.12 105 LEU A O 1
ATOM 810 N N . LYS A 1 106 ? -0.599 -6.875 10.915 1.00 76.06 106 LYS A N 1
ATOM 811 C CA . LYS A 1 106 ? -0.861 -6.505 12.311 1.00 76.06 106 LYS A CA 1
ATOM 812 C C . LYS A 1 106 ? -1.045 -4.999 12.540 1.00 76.06 106 LYS A C 1
ATOM 814 O O . LYS A 1 106 ? -1.734 -4.596 13.474 1.00 76.06 106 LYS A O 1
ATOM 819 N N . TYR A 1 107 ? -0.413 -4.165 11.715 1.00 75.12 107 TYR A N 1
ATOM 820 C CA . TYR A 1 107 ? -0.280 -2.720 11.948 1.00 75.12 107 TYR A CA 1
ATOM 821 C C . TYR A 1 107 ? -0.951 -1.868 10.862 1.00 75.12 107 TYR A C 1
ATOM 823 O O . TYR A 1 107 ? -0.425 -0.829 10.468 1.00 75.12 107 TYR A O 1
ATOM 831 N N . VAL A 1 108 ? -2.114 -2.293 10.359 1.00 85.50 108 VAL A N 1
ATOM 832 C CA . VAL A 1 108 ? -2.910 -1.449 9.455 1.00 85.50 108 VAL A CA 1
ATOM 833 C C . VAL A 1 108 ? -3.595 -0.346 10.262 1.00 85.50 108 VAL A C 1
ATOM 835 O O . VAL A 1 108 ? -4.313 -0.615 11.226 1.00 85.50 108 VAL A O 1
ATOM 838 N N . ARG A 1 109 ? -3.372 0.905 9.858 1.00 89.62 109 ARG A N 1
ATOM 839 C CA . ARG A 1 109 ? -3.951 2.108 10.466 1.00 89.62 109 ARG A CA 1
ATOM 840 C C . ARG A 1 109 ? -4.609 2.965 9.391 1.00 89.62 109 ARG A C 1
ATOM 842 O O . ARG A 1 109 ? -4.050 3.095 8.305 1.00 89.62 109 ARG A O 1
ATOM 849 N N . ARG A 1 110 ? -5.757 3.575 9.689 1.00 91.31 110 ARG A N 1
ATOM 850 C CA . ARG A 1 110 ? -6.487 4.451 8.750 1.00 91.31 110 ARG A CA 1
ATOM 851 C C . ARG A 1 110 ? -6.020 5.909 8.829 1.00 91.31 110 ARG A C 1
ATOM 853 O O . ARG A 1 110 ? -5.383 6.301 9.804 1.00 91.31 110 ARG A O 1
ATOM 860 N N . GLY A 1 111 ? -6.414 6.718 7.847 1.00 89.38 111 GLY A N 1
ATOM 861 C CA . GLY A 1 111 ? -6.220 8.170 7.843 1.00 89.38 111 GLY A CA 1
ATOM 862 C C . GLY A 1 111 ? -4.923 8.634 7.182 1.00 89.38 111 GLY A C 1
ATOM 863 O O . GLY A 1 111 ? -4.119 7.830 6.702 1.00 89.38 111 GLY A O 1
ATOM 864 N N . ASN A 1 112 ? -4.724 9.954 7.194 1.00 88.94 112 ASN A N 1
ATOM 865 C CA . ASN A 1 112 ? -3.651 10.676 6.498 1.00 88.94 112 ASN A CA 1
ATOM 866 C C . ASN A 1 112 ? -2.232 10.208 6.859 1.00 88.94 112 ASN A C 1
ATOM 868 O O . ASN A 1 112 ? -1.355 10.241 6.004 1.00 88.94 112 ASN A O 1
ATOM 872 N N . LEU A 1 113 ? -2.007 9.763 8.098 1.00 87.38 113 LEU A N 1
ATOM 873 C CA . LEU A 1 113 ? -0.723 9.226 8.569 1.00 87.38 113 LEU A CA 1
ATOM 874 C C . LEU A 1 113 ? -0.617 7.694 8.432 1.00 87.38 113 LEU A C 1
ATOM 876 O O . LEU A 1 113 ? 0.420 7.109 8.728 1.00 87.38 113 LEU A O 1
ATOM 880 N N . GLY A 1 114 ? -1.682 7.030 7.984 1.00 89.94 114 GLY A N 1
ATOM 881 C CA . GLY A 1 114 ? -1.771 5.579 7.857 1.00 89.94 114 GLY A CA 1
ATOM 882 C C . GLY A 1 114 ? -1.807 5.136 6.401 1.00 89.94 114 GLY A C 1
ATOM 883 O O . GLY A 1 114 ? -0.943 5.470 5.591 1.00 89.94 114 GLY A O 1
ATOM 884 N N . THR A 1 115 ? -2.830 4.367 6.048 1.00 90.56 115 THR A N 1
ATOM 885 C CA . THR A 1 115 ? -3.037 3.843 4.694 1.00 90.56 115 THR A CA 1
ATOM 886 C C . THR A 1 115 ? -3.195 4.922 3.622 1.00 90.56 115 THR A C 1
ATOM 888 O O . THR A 1 115 ? -2.846 4.664 2.473 1.00 90.56 115 THR A O 1
ATOM 891 N N . ASP A 1 116 ? -3.645 6.134 3.952 1.00 91.44 116 ASP A N 1
ATOM 892 C CA . ASP A 1 116 ? -3.777 7.219 2.966 1.00 91.44 116 ASP A CA 1
ATOM 893 C C . ASP A 1 116 ? -2.393 7.730 2.528 1.00 91.44 116 ASP A C 1
ATOM 895 O O . ASP A 1 116 ? -2.172 8.051 1.358 1.00 91.44 116 ASP A O 1
ATOM 899 N N . CYS A 1 117 ? -1.426 7.730 3.452 1.00 91.00 117 CYS A N 1
ATOM 900 C CA . CYS A 1 117 ? -0.021 8.020 3.163 1.00 91.00 117 CYS A CA 1
ATOM 901 C C . CYS A 1 117 ? 0.561 6.985 2.186 1.00 91.00 117 CYS A C 1
ATOM 903 O O . CYS A 1 117 ? 1.228 7.333 1.211 1.00 91.00 117 CYS A O 1
ATOM 905 N N . VAL A 1 118 ? 0.233 5.705 2.396 1.00 91.31 118 VAL A N 1
ATOM 906 C CA . VAL A 1 118 ? 0.625 4.596 1.509 1.00 91.31 118 VAL A CA 1
ATOM 907 C C . VAL A 1 118 ? 0.045 4.778 0.106 1.00 91.31 118 VAL A C 1
ATOM 909 O O . VAL A 1 118 ? 0.762 4.610 -0.880 1.00 91.31 118 VAL A O 1
ATOM 912 N N . VAL A 1 119 ? -1.233 5.152 0.006 1.00 93.19 119 VAL A N 1
ATOM 913 C CA . VAL A 1 119 ? -1.899 5.425 -1.277 1.00 93.19 119 VAL A CA 1
ATOM 914 C C . VAL A 1 119 ? -1.221 6.585 -1.997 1.00 93.19 119 VAL A C 1
ATOM 916 O O . VAL A 1 119 ? -0.833 6.432 -3.152 1.00 93.19 119 VAL A O 1
ATOM 919 N N . THR A 1 120 ? -0.992 7.695 -1.293 1.00 92.50 120 THR A N 1
ATOM 920 C CA . THR A 1 120 ? -0.305 8.877 -1.837 1.00 92.50 120 THR A CA 1
ATOM 921 C C . THR A 1 120 ? 1.069 8.502 -2.394 1.00 92.50 120 THR A C 1
ATOM 923 O O . THR A 1 120 ? 1.449 8.917 -3.489 1.00 92.50 120 THR A O 1
ATOM 926 N N . TYR A 1 121 ? 1.806 7.652 -1.674 1.00 92.12 121 TYR A N 1
ATOM 927 C CA . TYR A 1 121 ? 3.076 7.128 -2.154 1.00 92.12 121 TYR A CA 1
ATOM 928 C C . TYR A 1 121 ? 2.910 6.298 -3.433 1.00 92.12 121 TYR A C 1
ATOM 930 O O . TYR A 1 121 ? 3.613 6.556 -4.408 1.00 92.12 121 TYR A O 1
ATOM 938 N N . PHE A 1 122 ? 1.983 5.341 -3.480 1.00 92.56 122 PHE A N 1
ATOM 939 C CA . PHE A 1 122 ? 1.773 4.511 -4.673 1.00 92.56 122 PHE A CA 1
ATOM 940 C C . PHE A 1 122 ? 1.314 5.305 -5.901 1.00 92.56 122 PHE A C 1
ATOM 942 O O . PHE A 1 122 ? 1.711 4.977 -7.019 1.00 92.56 122 PHE A O 1
ATOM 949 N N . GLU A 1 123 ? 0.521 6.357 -5.707 1.00 92.38 123 GLU A N 1
ATOM 950 C CA . GLU A 1 123 ? 0.098 7.269 -6.774 1.00 92.38 123 GLU A CA 1
ATOM 951 C C . GLU A 1 123 ? 1.253 8.133 -7.297 1.00 92.38 123 GLU A C 1
ATOM 953 O O . GLU A 1 123 ? 1.273 8.481 -8.476 1.00 92.38 123 GLU A O 1
ATOM 958 N N . SER A 1 124 ? 2.252 8.426 -6.456 1.00 90.50 124 SER A N 1
ATOM 959 C CA . SER A 1 124 ? 3.444 9.185 -6.859 1.00 90.50 124 SER A CA 1
ATOM 960 C C . SER A 1 124 ? 4.434 8.385 -7.722 1.00 90.50 124 SER A C 1
ATOM 962 O O . SER A 1 124 ? 5.325 8.966 -8.344 1.00 90.50 124 SER A O 1
ATOM 964 N N . ILE A 1 125 ? 4.314 7.053 -7.767 1.00 89.62 125 ILE A N 1
ATOM 965 C CA . ILE A 1 125 ? 5.257 6.192 -8.487 1.00 89.62 125 ILE A CA 1
ATOM 966 C C . ILE A 1 125 ? 4.929 6.170 -9.982 1.00 89.62 125 ILE A C 1
ATOM 968 O O . ILE A 1 125 ? 3.830 5.815 -10.406 1.00 89.62 125 ILE A O 1
A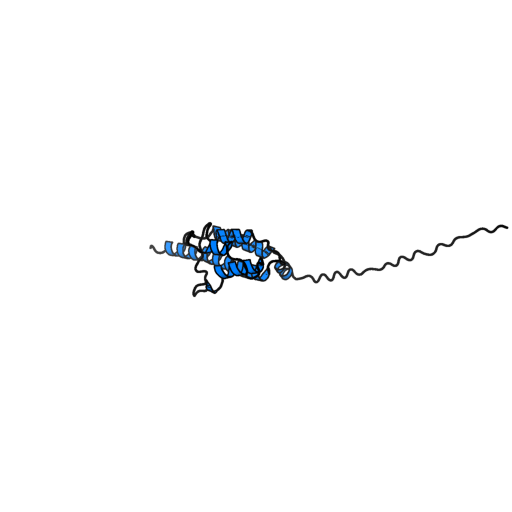TOM 972 N N . HIS A 1 126 ? 5.940 6.441 -10.808 1.00 88.94 126 HIS A N 1
ATOM 973 C CA . HIS A 1 126 ? 5.876 6.182 -12.244 1.00 88.94 126 HIS A CA 1
ATOM 974 C C . HIS A 1 126 ? 6.144 4.699 -12.532 1.00 88.94 126 HIS A C 1
ATOM 976 O O . HIS A 1 126 ? 7.289 4.241 -12.543 1.00 88.94 126 HIS A O 1
ATOM 982 N N . TRP A 1 127 ? 5.066 3.946 -12.749 1.00 87.62 127 TRP A N 1
ATOM 983 C CA . TRP A 1 127 ? 5.089 2.511 -13.035 1.00 87.62 127 TRP A CA 1
ATOM 984 C C . TRP A 1 127 ? 5.603 2.229 -14.453 1.00 87.62 127 TRP A C 1
ATOM 986 O O . TRP A 1 127 ? 4.834 2.078 -15.398 1.00 87.62 127 TRP A O 1
ATOM 996 N N . GLU A 1 128 ? 6.922 2.166 -14.605 1.00 86.81 128 GLU A N 1
ATOM 997 C CA . GLU A 1 128 ? 7.598 1.830 -15.860 1.00 86.81 128 GLU A CA 1
ATOM 998 C C . GLU A 1 128 ? 8.386 0.526 -15.703 1.00 86.81 128 GLU A C 1
ATOM 1000 O O . GLU A 1 128 ? 9.166 0.380 -14.759 1.00 86.81 128 GLU A O 1
ATOM 1005 N N . SER A 1 129 ? 8.253 -0.398 -16.663 1.00 81.88 129 SER A N 1
ATOM 1006 C CA . SER A 1 129 ? 8.947 -1.698 -16.620 1.00 81.88 129 SER A CA 1
ATOM 1007 C C . SER A 1 129 ? 10.477 -1.586 -16.645 1.00 81.88 129 SER A C 1
ATOM 1009 O O . SER A 1 129 ? 11.161 -2.536 -16.276 1.00 81.88 129 SER A O 1
ATOM 1011 N N . SER A 1 130 ? 11.024 -0.449 -17.086 1.00 82.38 130 SER A N 1
ATOM 1012 C CA . SER A 1 130 ? 12.462 -0.153 -17.070 1.00 82.38 130 SER A CA 1
ATOM 1013 C C . SER A 1 130 ? 12.981 0.233 -15.681 1.00 82.38 130 SER A C 1
ATOM 1015 O O . SER A 1 130 ? 14.176 0.113 -15.424 1.00 82.38 130 SER A O 1
ATOM 1017 N N . LYS A 1 131 ? 12.101 0.712 -14.792 1.00 84.38 131 LYS A N 1
ATOM 1018 C CA . LYS A 1 131 ? 12.453 1.240 -13.465 1.00 84.38 131 LYS A CA 1
ATOM 1019 C C . LYS A 1 131 ? 12.052 0.307 -12.334 1.00 84.38 131 LYS A C 1
ATOM 1021 O O . LYS A 1 131 ? 12.708 0.320 -11.295 1.00 84.38 131 LYS A O 1
ATOM 1026 N N . ILE A 1 132 ? 10.968 -0.450 -12.508 1.00 87.19 132 ILE A N 1
ATOM 1027 C CA . ILE A 1 132 ? 10.417 -1.360 -11.503 1.00 87.19 132 ILE A CA 1
ATOM 1028 C C . ILE A 1 132 ? 9.968 -2.655 -12.193 1.00 87.19 132 ILE A C 1
ATOM 1030 O O . ILE A 1 132 ? 9.215 -2.582 -13.166 1.00 87.19 132 ILE A O 1
ATOM 1034 N N . PRO A 1 133 ? 10.361 -3.837 -11.683 1.00 89.00 133 PRO A N 1
ATOM 1035 C CA . PRO A 1 133 ? 9.786 -5.105 -12.122 1.00 89.00 133 PRO A CA 1
ATOM 1036 C C . PRO A 1 133 ? 8.278 -5.130 -11.830 1.00 89.00 133 PRO A C 1
ATOM 1038 O O . PRO A 1 133 ? 7.853 -5.144 -10.668 1.00 89.00 133 PRO A O 1
ATOM 1041 N N . LEU A 1 134 ? 7.465 -5.048 -12.889 1.00 88.56 134 LEU A N 1
ATOM 1042 C CA . LEU A 1 134 ? 6.013 -4.871 -12.776 1.00 88.56 134 LEU A CA 1
ATOM 1043 C C . LEU A 1 134 ? 5.329 -6.098 -12.164 1.00 88.56 134 LEU A C 1
ATOM 1045 O O . LEU A 1 134 ? 4.390 -5.957 -11.388 1.00 88.56 134 LEU A O 1
ATOM 1049 N N . ASP A 1 135 ? 5.833 -7.290 -12.458 1.00 85.88 135 ASP A N 1
ATOM 1050 C CA . ASP A 1 135 ? 5.391 -8.562 -11.888 1.00 85.88 135 ASP A CA 1
ATOM 1051 C C . ASP A 1 135 ? 5.516 -8.579 -10.357 1.00 85.88 135 ASP A C 1
ATOM 1053 O O . ASP A 1 135 ? 4.577 -8.924 -9.633 1.00 85.88 135 ASP A O 1
ATOM 1057 N N . LEU A 1 136 ? 6.664 -8.127 -9.857 1.00 87.12 136 LEU A N 1
ATOM 1058 C CA . LEU A 1 136 ? 6.957 -8.067 -8.437 1.00 87.12 136 LEU A CA 1
ATOM 1059 C C . LEU A 1 136 ? 6.094 -7.004 -7.748 1.00 87.12 136 LEU A C 1
ATOM 1061 O O . LEU A 1 136 ? 5.505 -7.270 -6.695 1.00 87.12 136 LEU A O 1
ATOM 1065 N N . ALA A 1 137 ? 5.976 -5.818 -8.350 1.00 90.12 137 ALA A N 1
ATOM 1066 C CA . ALA A 1 137 ? 5.115 -4.755 -7.841 1.00 90.12 137 ALA A CA 1
ATOM 1067 C C . ALA A 1 137 ? 3.644 -5.181 -7.795 1.00 90.12 137 ALA A C 1
ATOM 1069 O O . ALA A 1 137 ? 2.981 -5.001 -6.773 1.00 90.12 137 ALA A O 1
ATOM 1070 N N . GLN A 1 138 ? 3.153 -5.815 -8.860 1.00 91.19 138 GLN A N 1
ATOM 1071 C CA . GLN A 1 138 ? 1.792 -6.331 -8.939 1.00 91.19 138 GLN A CA 1
ATOM 1072 C C . GLN A 1 138 ? 1.523 -7.360 -7.839 1.00 91.19 138 GLN A C 1
ATOM 1074 O O . GLN A 1 138 ? 0.510 -7.253 -7.150 1.00 91.19 138 GLN A O 1
ATOM 1079 N N . GLY A 1 139 ? 2.429 -8.320 -7.625 1.00 90.31 139 GLY A N 1
ATOM 1080 C CA . GLY A 1 139 ? 2.276 -9.327 -6.573 1.00 90.31 139 GLY A CA 1
ATOM 1081 C C . GLY A 1 139 ? 2.194 -8.713 -5.173 1.00 90.31 139 GLY A C 1
ATOM 1082 O O . GLY A 1 139 ? 1.371 -9.128 -4.357 1.00 90.31 139 GLY A O 1
ATOM 1083 N N . LYS A 1 140 ? 3.003 -7.685 -4.899 1.00 90.69 140 LYS A N 1
ATOM 1084 C CA . LYS A 1 140 ? 2.980 -6.974 -3.615 1.00 90.69 140 LYS A CA 1
ATOM 1085 C C . LYS A 1 140 ? 1.702 -6.154 -3.423 1.00 90.69 140 LYS A C 1
ATOM 1087 O O . LYS A 1 140 ? 1.078 -6.242 -2.369 1.00 90.69 140 LYS A O 1
ATOM 1092 N N . LEU A 1 141 ? 1.281 -5.408 -4.442 1.00 92.56 141 LEU A N 1
ATOM 1093 C CA . LEU A 1 141 ? 0.061 -4.599 -4.387 1.00 92.56 141 LEU A CA 1
ATOM 1094 C C . LEU A 1 141 ? -1.201 -5.462 -4.289 1.00 92.56 141 LEU A C 1
ATOM 1096 O O . LEU A 1 141 ? -2.100 -5.130 -3.524 1.00 92.56 141 LEU A O 1
ATOM 1100 N N . ALA A 1 142 ? -1.256 -6.592 -4.999 1.00 92.44 142 ALA A N 1
ATOM 1101 C CA . ALA A 1 142 ? -2.370 -7.533 -4.905 1.00 92.44 142 ALA A CA 1
ATOM 1102 C C . ALA A 1 142 ? -2.552 -8.040 -3.467 1.00 92.44 142 ALA A C 1
ATOM 1104 O O . ALA A 1 142 ? -3.654 -7.976 -2.934 1.00 92.44 142 ALA A O 1
ATOM 1105 N N . ARG A 1 143 ? -1.458 -8.419 -2.795 1.00 90.25 143 ARG A N 1
ATOM 1106 C CA . ARG A 1 143 ? -1.497 -8.855 -1.388 1.00 90.25 143 ARG A CA 1
ATOM 1107 C C . ARG A 1 143 ? -2.007 -7.772 -0.440 1.00 90.25 143 ARG A C 1
ATOM 1109 O O . ARG A 1 143 ? -2.745 -8.084 0.487 1.00 90.25 143 ARG A O 1
ATOM 1116 N N . ILE A 1 144 ? -1.608 -6.515 -0.650 1.00 91.19 144 ILE A N 1
ATOM 1117 C CA . ILE A 1 144 ? -2.109 -5.387 0.151 1.00 91.19 144 ILE A CA 1
ATOM 1118 C C . ILE A 1 144 ? -3.607 -5.197 -0.101 1.00 91.19 144 ILE A C 1
ATOM 1120 O O . ILE A 1 144 ? -4.373 -5.041 0.845 1.00 91.19 144 ILE A O 1
ATOM 1124 N N . ALA A 1 145 ? -4.036 -5.245 -1.364 1.00 92.19 145 ALA A N 1
ATOM 1125 C CA . ALA A 1 145 ? -5.442 -5.114 -1.721 1.00 92.19 145 ALA A CA 1
ATOM 1126 C C . ALA A 1 145 ? -6.302 -6.221 -1.093 1.00 92.19 145 ALA A C 1
ATOM 1128 O O . ALA A 1 145 ? -7.381 -5.922 -0.594 1.00 92.19 145 ALA A O 1
ATOM 1129 N N . ASP A 1 146 ? -5.831 -7.468 -1.089 1.00 90.94 146 ASP A N 1
ATOM 1130 C CA . ASP A 1 146 ? -6.551 -8.599 -0.495 1.00 90.94 146 ASP A CA 1
ATOM 1131 C C . ASP A 1 146 ? -6.686 -8.460 1.026 1.00 90.94 146 ASP A C 1
ATOM 1133 O O . ASP A 1 146 ? -7.732 -8.776 1.593 1.00 90.94 146 ASP A O 1
ATOM 1137 N N . GLU A 1 147 ? -5.662 -7.933 1.698 1.00 89.25 147 GLU A N 1
ATOM 1138 C CA . GLU A 1 147 ? -5.730 -7.687 3.137 1.00 89.25 147 GLU A CA 1
ATOM 1139 C C . GLU A 1 147 ? -6.682 -6.535 3.487 1.00 89.25 147 GLU A C 1
ATOM 1141 O O . GLU A 1 147 ? -7.488 -6.646 4.411 1.00 89.25 147 GLU A O 1
ATOM 1146 N N . LEU A 1 148 ? -6.643 -5.436 2.730 1.00 89.94 148 LEU A N 1
ATOM 1147 C CA . LEU A 1 148 ? -7.580 -4.330 2.930 1.00 89.94 148 LEU A CA 1
ATOM 1148 C C . LEU A 1 148 ? -9.024 -4.754 2.637 1.00 89.94 148 LEU A C 1
ATOM 1150 O O . LEU A 1 148 ? -9.940 -4.314 3.330 1.00 89.94 148 LEU A O 1
ATOM 1154 N N . ASP A 1 149 ? -9.233 -5.632 1.657 1.00 91.06 149 ASP A N 1
ATOM 1155 C CA . ASP A 1 149 ? -10.544 -6.210 1.357 1.00 91.06 149 ASP A CA 1
ATOM 1156 C C . ASP A 1 149 ? -11.022 -7.111 2.507 1.00 91.06 149 ASP A C 1
ATOM 1158 O O . ASP A 1 149 ? -12.155 -6.979 2.975 1.00 91.06 149 ASP A O 1
ATOM 1162 N N . TYR A 1 150 ? -10.131 -7.944 3.056 1.00 87.31 150 TYR A N 1
ATOM 1163 C CA . TYR A 1 150 ? -10.400 -8.751 4.249 1.00 87.31 150 TYR A CA 1
ATOM 1164 C C . TYR A 1 150 ? -10.835 -7.887 5.440 1.00 87.31 150 TYR A C 1
ATOM 1166 O O . TYR A 1 150 ? -11.830 -8.211 6.094 1.00 87.31 150 TYR A O 1
ATOM 1174 N N . LEU A 1 151 ? -10.137 -6.778 5.706 1.00 85.94 151 LEU A N 1
ATOM 1175 C CA . LEU A 1 151 ? -10.495 -5.838 6.773 1.00 85.94 151 LEU A CA 1
ATOM 1176 C C . LEU A 1 151 ? -11.847 -5.163 6.496 1.00 85.94 151 LEU A C 1
ATOM 1178 O O . LEU A 1 151 ? -12.690 -5.078 7.388 1.00 85.94 151 LEU A O 1
ATOM 1182 N N . CYS A 1 152 ? -12.104 -4.755 5.252 1.00 85.19 152 CYS A N 1
ATOM 1183 C CA . CYS A 1 152 ? -13.388 -4.178 4.850 1.00 85.19 152 CYS A CA 1
ATOM 1184 C C . CYS A 1 152 ? -14.573 -5.153 5.006 1.00 85.19 152 CYS A C 1
ATOM 1186 O O . CYS A 1 152 ? -15.690 -4.708 5.287 1.00 85.19 152 CYS A O 1
ATOM 1188 N N . ILE A 1 153 ? -14.364 -6.459 4.802 1.00 78.81 153 ILE A N 1
ATOM 1189 C CA . ILE A 1 153 ? -15.417 -7.490 4.829 1.00 78.81 153 ILE A CA 1
ATOM 1190 C C . ILE A 1 153 ? -15.621 -8.069 6.234 1.00 78.81 153 ILE A C 1
ATOM 1192 O O . ILE A 1 153 ? -16.748 -8.084 6.730 1.00 78.81 153 ILE A O 1
ATOM 1196 N N . ASN A 1 154 ? -14.566 -8.542 6.904 1.00 66.25 154 ASN A N 1
ATOM 1197 C CA . ASN A 1 154 ? -14.722 -9.287 8.161 1.00 66.25 154 ASN A CA 1
ATOM 1198 C C . ASN A 1 154 ? -15.196 -8.424 9.318 1.00 66.25 154 ASN A C 1
ATOM 1200 O O . ASN A 1 154 ? -15.959 -8.883 10.167 1.00 66.25 154 ASN A O 1
ATOM 1204 N N . ILE A 1 155 ? -14.834 -7.147 9.318 1.00 59.09 155 ILE A N 1
ATOM 1205 C CA . ILE A 1 155 ? -15.337 -6.228 10.332 1.00 59.09 155 ILE A CA 1
ATOM 1206 C C . ILE A 1 155 ? -16.839 -5.974 10.131 1.00 59.09 155 ILE A C 1
ATOM 1208 O O . ILE A 1 155 ? -17.573 -5.883 11.115 1.00 59.09 155 ILE A O 1
ATOM 1212 N N . LYS A 1 156 ? -17.339 -5.949 8.885 1.00 56.38 156 LYS A N 1
ATOM 1213 C CA . LYS A 1 156 ? -18.787 -5.853 8.622 1.00 56.38 156 LYS A CA 1
ATOM 1214 C C . LYS A 1 156 ? -19.544 -7.065 9.164 1.00 56.38 156 LYS A C 1
ATOM 1216 O O . LYS A 1 156 ? -20.627 -6.892 9.715 1.00 56.38 156 LYS A O 1
ATOM 1221 N N . ILE A 1 157 ? -18.979 -8.269 9.047 1.00 57.06 157 ILE A N 1
ATOM 1222 C CA . ILE A 1 157 ? -19.600 -9.504 9.550 1.00 57.06 157 ILE A CA 1
ATOM 1223 C C . ILE A 1 157 ? -19.635 -9.513 11.083 1.00 57.06 157 ILE A C 1
ATOM 1225 O O . ILE A 1 157 ? -20.685 -9.793 11.655 1.00 57.06 157 ILE A O 1
ATOM 1229 N N . LEU A 1 158 ? -18.547 -9.124 11.759 1.00 54.78 158 LEU A N 1
ATOM 1230 C CA . LEU A 1 158 ? -18.528 -9.011 13.226 1.00 54.78 158 LEU A CA 1
ATOM 1231 C C . LEU A 1 158 ? -19.559 -7.993 13.743 1.00 54.78 158 LEU A C 1
ATOM 1233 O O . LEU A 1 158 ? -20.192 -8.217 14.775 1.00 54.78 158 LEU A O 1
ATOM 1237 N N . PHE A 1 159 ? -19.784 -6.906 13.001 1.00 50.88 159 PHE A N 1
ATOM 1238 C CA . PHE A 1 159 ? -20.788 -5.901 13.350 1.00 50.88 159 PHE A CA 1
ATOM 1239 C C . PHE A 1 159 ? -22.228 -6.377 13.131 1.00 50.88 159 PHE A C 1
ATOM 1241 O O . PHE A 1 159 ? -23.117 -6.007 13.898 1.00 50.88 159 PHE A O 1
ATOM 1248 N N . LEU A 1 160 ? -22.470 -7.188 12.098 1.00 53.97 160 LEU A N 1
ATOM 1249 C CA . LEU A 1 160 ? -23.780 -7.792 11.866 1.00 53.97 160 LEU A CA 1
ATOM 1250 C C . LEU A 1 160 ? -24.073 -8.851 12.929 1.00 53.97 160 LEU A C 1
ATOM 1252 O O . LEU A 1 160 ? -25.131 -8.789 13.538 1.00 53.97 160 LEU A O 1
ATOM 1256 N N . SER A 1 161 ? -23.124 -9.734 13.245 1.00 51.56 161 SER A N 1
ATOM 1257 C CA . SER A 1 161 ? -23.312 -10.760 14.278 1.00 51.56 161 SER A CA 1
ATOM 1258 C C . SER A 1 161 ? -23.509 -10.173 15.680 1.00 51.56 161 SER A C 1
ATOM 1260 O O . SER A 1 161 ? -24.335 -10.677 16.428 1.00 51.56 161 SER A O 1
ATOM 1262 N N . SER A 1 162 ? -22.829 -9.074 16.032 1.00 48.81 162 SER A N 1
ATOM 1263 C CA . SER A 1 162 ? -22.998 -8.405 17.337 1.00 48.81 162 SER A CA 1
ATOM 1264 C C . SER A 1 162 ? -24.369 -7.724 17.500 1.00 48.81 162 SER A C 1
ATOM 1266 O O . SER A 1 162 ? -24.897 -7.633 18.606 1.00 48.81 162 SER A O 1
ATOM 1268 N N . LYS A 1 163 ? -25.006 -7.303 16.397 1.00 51.62 163 LYS A N 1
ATOM 1269 C CA . LYS A 1 163 ? -26.354 -6.705 16.421 1.00 51.62 163 LYS A CA 1
ATOM 1270 C C . LYS A 1 163 ? -27.496 -7.717 16.579 1.00 51.62 163 LYS A C 1
ATOM 1272 O O . LYS A 1 163 ? -28.619 -7.282 16.802 1.00 51.62 163 LYS A O 1
ATOM 1277 N N . TYR A 1 164 ? -27.222 -9.020 16.490 1.00 49.12 164 TYR A N 1
ATOM 1278 C CA . TYR A 1 164 ? -28.223 -10.087 16.639 1.00 49.12 164 TYR A CA 1
ATOM 1279 C C . TYR A 1 164 ? -28.049 -10.926 17.919 1.00 49.12 164 TYR A C 1
ATOM 1281 O O . TYR A 1 164 ? -28.709 -11.948 18.065 1.00 49.12 164 TYR A O 1
ATOM 1289 N N . VAL A 1 165 ? -27.197 -10.506 18.864 1.00 48.34 165 VAL A N 1
ATOM 1290 C CA . VAL A 1 165 ? -27.079 -11.135 20.197 1.00 48.34 165 VAL A CA 1
ATOM 1291 C C . VAL A 1 165 ? -27.776 -10.261 21.242 1.00 48.34 165 VAL A C 1
ATOM 1293 O O . VAL A 1 165 ? -27.154 -9.789 22.183 1.00 48.34 165 VAL A O 1
ATOM 1296 N N . TRP A 1 166 ? -29.065 -10.003 21.031 1.00 45.56 166 TRP A N 1
ATOM 1297 C CA . TRP A 1 166 ? -30.009 -9.556 22.058 1.00 45.56 166 TRP A CA 1
ATOM 1298 C C . TRP A 1 166 ? -31.405 -10.008 21.636 1.00 45.56 166 TRP A C 1
ATOM 1300 O O . TRP A 1 166 ? -32.139 -9.226 21.045 1.00 45.56 166 TRP A O 1
ATOM 1310 N N . GLU A 1 167 ? -31.733 -11.269 21.905 1.00 39.47 167 GLU A N 1
ATOM 1311 C CA . GLU A 1 167 ? -33.103 -11.758 22.115 1.00 39.47 167 GLU A CA 1
ATOM 1312 C C . GLU A 1 167 ? -33.057 -13.065 22.915 1.00 39.47 167 GLU A C 1
ATOM 1314 O O . GLU A 1 167 ? -32.266 -13.963 22.541 1.00 39.47 167 GLU A O 1
#

Foldseek 3Di:
DDDDDDDDDPDDDPPPPPPPPPPPPVPDPPVRVVQQDCVLVVVLLVLLLVLLVLQDPVAAADDPPDCLLVLLPVDAAPVNAPARSVCSSLCVQPNQVCADPVSARPRAHHDDSGSVSVSVSSVPDDDHCVRHNSVVSSVSSVSSSVRSVVSSPVVVVVVVVVVPPDD

Sequence (167 aa):
MTSTAPTRPARNRQVSSRVANDDNSVGLSAAAQNLLSAKPIIDLVKKIAKLTLFLPETVPLATEEDDIPRRIFELEGKDGTVASTFNRRVDILFGEHVRDSDGRLKYVRRGNLGTDCVVTYFESIHWESSKIPLDLAQGKLARIADELDYLCINIKILFLSSKYVWE

Radius of gyration: 29.9 Å; chains: 1; bounding box: 62×29×118 Å

pLDDT: mean 76.04, std 17.75, range [39.47, 94.88]

Organism: NCBI:txid1033252

Secondary structure (DSSP, 8-state):
-----------------------------HHHHHHTSSHHHHHHHHHHHHHHHT--TTSPBP-TTSHHHHHHHHPPPTT--HHHHHHHHHHHHHSGGGB-TTS-BTT--BSTTTHHHHHHHHHHS---TTTS-HHHHHHHHHHHHHHHHHHHHHHHHHHHHHTT---